Protein AF-A0A965UMW0-F1 (afdb_monomer_lite)

Secondary structure (DSSP, 8-state):
--------TTS---HHHHHHHHHHHH---HHHHHHHHHHHHHHHTTSEEEEEETTEEEEEE--------

Foldseek 3Di:
DDPDDPDDPVPDDPPQLVLLVVVLVVDPDVVVSVVSVVVSVCVVVVQKDWDADPNDIDIDGPDPPPPPD

Structure (mmCIF, N/CA/C/O backbone):
data_AF-A0A965UMW0-F1
#
_entry.id   AF-A0A965UMW0-F1
#
loop_
_atom_site.group_PDB
_atom_site.id
_atom_site.type_symbol
_atom_site.label_atom_id
_atom_site.label_alt_id
_atom_site.label_comp_id
_atom_site.label_asym_id
_atom_site.label_entity_id
_atom_site.label_seq_id
_atom_site.pdbx_PDB_ins_code
_atom_site.Cartn_x
_atom_site.Cartn_y
_atom_site.Cartn_z
_atom_site.occupancy
_atom_site.B_iso_or_equiv
_atom_site.auth_seq_id
_atom_site.auth_comp_id
_atom_site.auth_asym_id
_atom_site.auth_atom_id
_atom_site.pdbx_PDB_model_num
ATOM 1 N N . MET A 1 1 ? -1.468 9.511 -39.725 1.00 42.91 1 MET A N 1
ATOM 2 C CA . MET A 1 1 ? -0.397 9.451 -38.703 1.00 42.91 1 MET A CA 1
ATOM 3 C C . MET A 1 1 ? -1.039 9.684 -37.337 1.00 42.91 1 MET A C 1
ATOM 5 O O . MET A 1 1 ? -1.331 10.824 -37.004 1.00 42.91 1 MET A O 1
ATOM 9 N N . HIS A 1 2 ? -1.368 8.623 -36.592 1.00 42.03 2 HIS A N 1
ATOM 10 C CA . HIS A 1 2 ? -2.020 8.745 -35.282 1.00 42.03 2 HIS A CA 1
ATOM 11 C C . HIS A 1 2 ? -0.984 9.117 -34.214 1.00 42.03 2 HIS A C 1
ATOM 13 O O . HIS A 1 2 ? -0.206 8.275 -33.774 1.00 42.03 2 HIS A O 1
ATOM 19 N N . LYS A 1 3 ? -0.960 10.392 -33.807 1.00 47.00 3 LYS A N 1
ATOM 20 C CA . LYS A 1 3 ? -0.235 10.853 -32.616 1.00 47.00 3 LYS A CA 1
ATOM 21 C C . LYS A 1 3 ? -1.083 10.537 -31.384 1.00 47.00 3 LYS A C 1
ATOM 23 O O . LYS A 1 3 ? -1.749 11.412 -30.839 1.00 47.00 3 LYS A O 1
ATOM 28 N N . SER A 1 4 ? -1.103 9.271 -30.982 1.00 53.16 4 SER A N 1
ATOM 29 C CA . SER A 1 4 ? -1.726 8.884 -29.722 1.00 53.16 4 SER A CA 1
ATOM 30 C C . SER A 1 4 ? -0.861 9.355 -28.554 1.00 53.16 4 SER A C 1
ATOM 32 O O . SER A 1 4 ? 0.268 8.913 -28.372 1.00 53.16 4 SER A O 1
ATOM 34 N N . GLN A 1 5 ? -1.461 10.221 -27.738 1.00 50.47 5 GLN A N 1
ATOM 35 C CA . GLN A 1 5 ? -1.475 10.018 -26.291 1.00 50.47 5 GLN A CA 1
ATOM 36 C C . GLN A 1 5 ? -0.139 10.218 -25.556 1.00 50.47 5 GLN A C 1
ATOM 38 O O . GLN A 1 5 ? 0.216 9.454 -24.665 1.00 50.47 5 GLN A O 1
ATOM 43 N N . PHE A 1 6 ? 0.558 11.323 -25.823 1.00 50.94 6 PHE A N 1
ATOM 44 C CA . PHE A 1 6 ? 1.400 11.917 -24.782 1.00 50.94 6 PHE A CA 1
ATOM 45 C C . PHE A 1 6 ? 0.481 12.656 -23.809 1.00 50.94 6 PHE A C 1
ATOM 47 O O . PHE A 1 6 ? 0.283 13.863 -23.911 1.00 50.94 6 PHE A O 1
ATOM 54 N N . ALA A 1 7 ? -0.156 11.894 -22.918 1.00 52.03 7 ALA A N 1
ATOM 55 C CA . ALA A 1 7 ? -0.874 12.456 -21.789 1.00 52.03 7 ALA A CA 1
ATOM 56 C C . ALA A 1 7 ? 0.116 13.303 -20.981 1.00 52.03 7 ALA A C 1
ATOM 58 O O . ALA A 1 7 ? 1.149 12.815 -20.515 1.00 52.03 7 ALA A O 1
ATOM 59 N N . ASP A 1 8 ? -0.195 14.590 -20.883 1.00 51.62 8 ASP A N 1
ATOM 60 C CA . ASP A 1 8 ? 0.487 15.561 -20.050 1.00 51.62 8 ASP A CA 1
ATOM 61 C C . ASP A 1 8 ? 0.646 14.981 -18.631 1.00 51.62 8 ASP A C 1
ATOM 63 O O . ASP A 1 8 ? -0.330 14.767 -17.907 1.00 51.62 8 ASP A O 1
ATOM 67 N N . ARG A 1 9 ? 1.886 14.644 -18.245 1.00 56.56 9 ARG A N 1
ATOM 68 C CA . ARG A 1 9 ? 2.188 13.965 -16.971 1.00 56.56 9 ARG A CA 1
ATOM 69 C C . ARG A 1 9 ? 1.794 14.790 -15.738 1.00 56.56 9 ARG A C 1
ATOM 71 O O . ARG A 1 9 ? 1.904 14.269 -14.632 1.00 56.56 9 ARG A O 1
ATOM 78 N N . LYS A 1 10 ? 1.350 16.047 -15.884 1.00 56.66 10 LYS A N 1
ATOM 79 C CA . LYS A 1 10 ? 0.927 16.880 -14.749 1.00 56.66 10 LYS A CA 1
ATOM 80 C C . LYS A 1 10 ? -0.473 16.537 -14.236 1.00 56.66 10 LYS A C 1
ATOM 82 O O . LYS A 1 10 ? -0.768 16.879 -13.099 1.00 56.66 10 LYS A O 1
ATOM 87 N N . ASN A 1 11 ? -1.294 15.823 -15.015 1.00 57.56 11 ASN A N 1
ATOM 88 C CA . ASN A 1 11 ? -2.658 15.435 -14.621 1.00 57.56 11 ASN A CA 1
ATOM 89 C C . ASN A 1 11 ? -2.852 13.919 -14.442 1.00 57.56 11 ASN A C 1
ATOM 91 O O . ASN A 1 11 ? -3.987 13.452 -14.340 1.00 57.56 11 ASN A O 1
ATOM 95 N N . LEU A 1 12 ? -1.772 13.126 -14.406 1.00 68.38 12 LEU A N 1
ATOM 96 C CA . LEU A 1 12 ? -1.882 11.687 -14.170 1.00 68.38 12 LEU A CA 1
ATOM 97 C C . LEU A 1 12 ? -2.194 11.429 -12.691 1.00 68.38 12 LEU A C 1
ATOM 99 O O . LEU A 1 12 ? -1.307 11.408 -11.839 1.00 68.38 12 LEU A O 1
ATOM 103 N N . PHE A 1 13 ? -3.475 11.246 -12.391 1.00 77.88 13 PHE A N 1
ATOM 104 C CA . PHE A 1 13 ? -3.926 10.827 -11.074 1.00 77.88 13 PHE A CA 1
ATOM 105 C C . PHE A 1 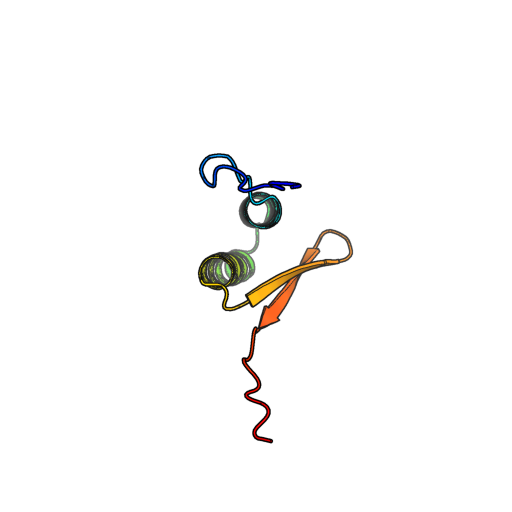13 ? -3.645 9.334 -10.879 1.00 77.88 13 PHE A C 1
ATOM 107 O O . PHE A 1 13 ? -4.312 8.483 -11.470 1.00 77.88 13 PHE A O 1
ATOM 114 N N . ASP A 1 14 ? -2.663 9.007 -10.038 1.00 86.88 14 ASP A N 1
ATOM 115 C CA . ASP A 1 14 ? -2.418 7.623 -9.636 1.00 86.88 14 ASP A CA 1
ATOM 116 C C . ASP A 1 14 ? -3.468 7.187 -8.603 1.00 86.88 14 ASP A C 1
ATOM 118 O O . ASP A 1 14 ? -3.391 7.470 -7.401 1.00 86.88 14 ASP A O 1
ATOM 122 N N . TYR A 1 15 ? -4.483 6.487 -9.106 1.00 89.25 15 TYR A N 1
ATOM 123 C CA . TYR A 1 15 ? -5.575 5.961 -8.300 1.00 89.25 15 TYR A CA 1
ATOM 124 C C . TYR A 1 15 ? -5.102 4.940 -7.251 1.00 89.25 15 TYR A C 1
ATOM 126 O O . TYR A 1 15 ? -5.654 4.890 -6.149 1.00 89.25 15 TYR A O 1
ATOM 134 N N . THR A 1 16 ? -4.066 4.154 -7.553 1.00 91.12 16 THR A N 1
ATOM 135 C CA . THR A 1 16 ? -3.502 3.165 -6.626 1.00 91.12 16 THR A CA 1
ATOM 136 C C . THR A 1 16 ? -2.814 3.863 -5.460 1.00 91.12 16 THR A C 1
ATOM 138 O O . THR A 1 16 ? -3.084 3.518 -4.307 1.00 91.12 16 THR A O 1
ATOM 141 N N . GLU A 1 17 ? -2.001 4.888 -5.738 1.00 93.31 17 GLU A N 1
ATOM 142 C CA . GLU A 1 17 ? -1.363 5.709 -4.705 1.00 93.31 17 GLU A CA 1
ATOM 143 C C . GLU A 1 17 ? -2.415 6.356 -3.794 1.00 93.31 17 GLU A C 1
ATOM 145 O O . GLU A 1 17 ? -2.315 6.290 -2.565 1.00 93.31 17 GLU A O 1
ATOM 150 N N . HIS A 1 18 ? -3.439 6.972 -4.391 1.00 93.56 18 HIS A N 1
ATOM 151 C CA . HIS A 1 18 ? -4.502 7.635 -3.645 1.00 93.56 18 HIS A CA 1
ATOM 152 C C . HIS A 1 18 ? -5.261 6.658 -2.740 1.00 93.56 18 HIS A C 1
ATOM 154 O O . HIS A 1 18 ? -5.425 6.909 -1.544 1.00 93.56 18 HIS A O 1
ATOM 160 N N . ARG A 1 19 ? -5.678 5.509 -3.282 1.00 94.38 19 ARG A N 1
ATOM 161 C CA . ARG A 1 19 ? -6.420 4.498 -2.524 1.00 94.38 19 ARG A CA 1
ATOM 162 C C . ARG A 1 19 ? -5.565 3.895 -1.401 1.00 94.38 19 ARG A C 1
ATOM 164 O O . ARG A 1 19 ? -6.078 3.664 -0.308 1.00 94.38 19 ARG A O 1
ATOM 171 N N . LEU A 1 20 ? -4.261 3.700 -1.622 1.00 94.44 20 LEU A N 1
ATOM 172 C CA . LEU A 1 20 ? -3.347 3.186 -0.597 1.00 94.44 20 LEU A CA 1
ATOM 1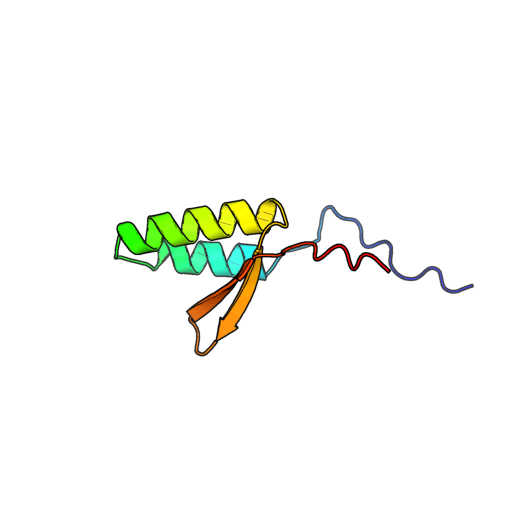73 C C . LEU A 1 20 ? -3.175 4.181 0.562 1.00 94.44 20 LEU A C 1
ATOM 175 O O . LEU A 1 20 ? -3.206 3.771 1.721 1.00 94.44 20 LEU A O 1
ATOM 179 N N . LYS A 1 21 ? -3.094 5.490 0.278 1.00 96.00 21 LYS A N 1
ATOM 180 C CA . LYS A 1 21 ? -3.101 6.538 1.318 1.00 96.00 21 LYS A CA 1
ATOM 181 C C . LYS A 1 21 ? -4.373 6.496 2.163 1.00 96.00 21 LYS A C 1
ATOM 183 O O . LYS A 1 21 ? -4.275 6.517 3.386 1.00 96.00 21 LYS A O 1
ATOM 188 N N . LEU A 1 22 ? -5.544 6.392 1.529 1.00 95.50 22 LEU A N 1
ATOM 189 C CA . LEU A 1 22 ? -6.822 6.292 2.242 1.00 95.50 22 LEU A CA 1
ATOM 190 C C . LEU A 1 22 ? -6.903 5.041 3.123 1.00 95.50 22 LEU A C 1
ATOM 192 O O . LEU A 1 22 ? -7.473 5.082 4.212 1.00 95.50 22 LEU A O 1
ATOM 196 N N . TYR A 1 23 ? -6.344 3.921 2.667 1.00 95.50 23 TYR A N 1
ATOM 197 C CA . TYR A 1 23 ? -6.313 2.692 3.455 1.00 95.50 23 TYR A CA 1
ATOM 198 C C . TYR A 1 23 ? -5.403 2.834 4.687 1.00 95.50 23 TYR A C 1
ATOM 200 O O . TYR A 1 23 ? -5.787 2.448 5.790 1.00 95.50 23 TYR A O 1
ATOM 208 N N . ILE A 1 24 ? -4.237 3.474 4.534 1.00 95.81 24 ILE A N 1
ATOM 209 C CA . ILE A 1 24 ? -3.316 3.786 5.643 1.00 95.81 24 ILE A CA 1
ATOM 210 C C . ILE A 1 24 ? -3.992 4.673 6.694 1.00 95.81 24 ILE A C 1
ATOM 212 O O . ILE A 1 24 ? -3.822 4.431 7.886 1.00 95.81 24 ILE A O 1
ATOM 216 N N . THR A 1 25 ? -4.759 5.690 6.285 1.00 96.12 25 THR A N 1
ATOM 217 C CA . THR A 1 25 ? -5.447 6.580 7.238 1.00 96.12 25 THR A CA 1
ATOM 218 C C . THR A 1 25 ? -6.566 5.881 8.004 1.00 96.12 25 THR A C 1
ATOM 220 O O . THR A 1 25 ? -6.841 6.259 9.136 1.00 96.12 25 THR A O 1
ATOM 223 N N . GLN A 1 26 ? -7.197 4.868 7.406 1.00 95.38 26 GLN A N 1
ATOM 224 C CA . GLN A 1 26 ? -8.255 4.068 8.036 1.00 95.38 26 GLN A CA 1
ATOM 225 C C . GLN A 1 26 ? -7.712 2.919 8.904 1.00 95.38 26 GLN A C 1
ATOM 227 O O . GLN A 1 26 ? -8.459 2.334 9.684 1.00 95.38 26 GLN A O 1
ATOM 232 N N . THR A 1 27 ? -6.427 2.580 8.777 1.00 95.50 27 THR A N 1
ATOM 233 C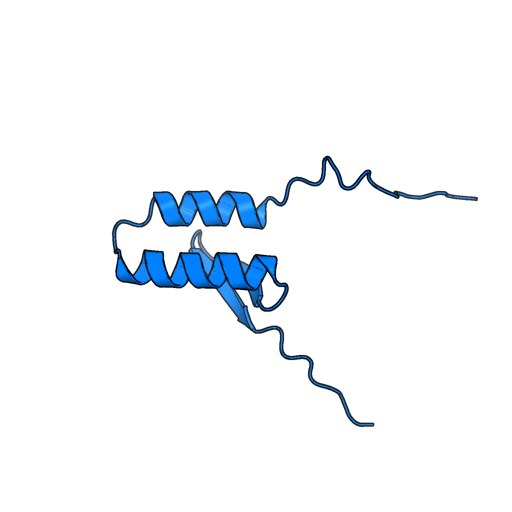 CA . THR A 1 27 ? -5.800 1.501 9.549 1.00 95.50 27 THR A CA 1
ATOM 234 C C . THR A 1 27 ? -5.512 1.983 10.973 1.00 95.50 27 THR A C 1
ATOM 236 O O . THR A 1 27 ? -4.768 2.946 11.162 1.00 95.50 27 THR A O 1
ATOM 239 N N . GLN A 1 28 ? -6.099 1.307 11.965 1.00 94.75 28 GLN A N 1
ATOM 240 C CA . GLN A 1 28 ? -5.915 1.614 13.390 1.00 94.75 28 GLN A CA 1
ATOM 241 C C . GLN A 1 28 ? -4.663 0.963 13.988 1.00 94.75 28 GLN A C 1
ATOM 243 O O . GLN A 1 28 ? -4.074 1.511 14.913 1.00 94.75 28 GLN A O 1
ATOM 248 N N . ASP A 1 29 ? -4.252 -0.191 13.459 1.00 96.06 29 ASP A N 1
ATOM 249 C CA . ASP A 1 29 ? -3.054 -0.887 13.915 1.00 96.06 29 ASP A CA 1
ATOM 250 C C . ASP A 1 29 ? -1.788 -0.161 13.432 1.00 96.06 29 ASP A C 1
ATOM 252 O O . ASP A 1 29 ? -1.520 -0.057 12.231 1.00 96.06 29 ASP A O 1
ATOM 256 N N . GLU A 1 30 ? -1.007 0.376 14.369 1.00 94.94 30 GLU A N 1
ATOM 257 C CA . GLU A 1 30 ? 0.154 1.212 14.046 1.00 94.94 30 GLU A CA 1
ATOM 258 C C . GLU A 1 30 ? 1.291 0.417 13.381 1.00 94.94 30 GLU A C 1
ATOM 260 O O . GLU A 1 30 ? 2.015 0.967 12.545 1.00 94.94 30 GLU A O 1
ATOM 265 N N . GLN A 1 31 ? 1.417 -0.884 13.666 1.00 95.38 31 GLN A N 1
ATOM 266 C CA . GLN A 1 31 ? 2.416 -1.743 13.028 1.00 95.38 31 GLN A CA 1
ATOM 267 C C . GLN A 1 31 ? 2.065 -1.987 11.554 1.00 95.38 31 GLN A C 1
ATOM 269 O O . GLN A 1 31 ? 2.884 -1.743 10.664 1.00 95.38 31 GLN A O 1
ATOM 274 N N . GLN A 1 32 ? 0.825 -2.377 11.272 1.00 94.81 32 GLN A N 1
ATOM 275 C CA . GLN A 1 32 ? 0.292 -2.540 9.925 1.00 94.81 32 GLN A CA 1
ATOM 276 C C . GLN A 1 32 ? 0.387 -1.229 9.141 1.00 94.81 32 GLN A C 1
ATOM 278 O O . GLN A 1 32 ? 0.783 -1.218 7.974 1.00 94.81 32 GLN A O 1
ATOM 283 N N . LYS A 1 33 ? 0.077 -0.100 9.779 1.00 96.06 33 LYS A N 1
ATOM 284 C CA . LYS A 1 33 ? 0.195 1.233 9.183 1.00 96.06 33 LYS A CA 1
ATOM 285 C C . LYS A 1 33 ? 1.638 1.573 8.810 1.00 96.06 33 LYS A C 1
ATOM 287 O O . LYS A 1 33 ? 1.860 2.153 7.746 1.00 96.06 33 LYS A O 1
ATOM 292 N N . ALA A 1 34 ? 2.619 1.202 9.635 1.00 97.06 34 ALA A N 1
ATOM 293 C CA . ALA A 1 34 ? 4.035 1.363 9.313 1.00 97.06 34 ALA A CA 1
ATOM 294 C C . ALA A 1 34 ? 4.435 0.524 8.088 1.00 97.06 34 ALA A C 1
ATOM 296 O O . ALA A 1 34 ? 5.047 1.058 7.159 1.00 97.06 34 ALA A O 1
ATOM 297 N N . THR A 1 35 ? 4.008 -0.741 8.023 1.00 96.12 35 THR A N 1
ATOM 298 C CA . THR A 1 35 ? 4.233 -1.606 6.853 1.00 96.12 35 THR A CA 1
ATOM 299 C C . THR A 1 35 ? 3.600 -1.021 5.590 1.00 96.12 35 THR A C 1
ATOM 301 O O . THR A 1 35 ? 4.256 -0.910 4.559 1.00 96.12 35 THR A O 1
ATOM 304 N N . LEU A 1 36 ? 2.348 -0.564 5.653 1.00 96.31 36 LEU A N 1
ATOM 305 C CA . LEU A 1 36 ? 1.663 0.030 4.502 1.00 96.31 36 LEU A CA 1
ATOM 306 C C . LEU A 1 36 ? 2.328 1.335 4.028 1.00 96.31 36 LEU A C 1
ATOM 308 O O . LEU A 1 36 ? 2.370 1.602 2.827 1.00 96.31 36 LEU A O 1
ATOM 312 N N . LYS A 1 37 ? 2.886 2.140 4.944 1.00 96.62 37 L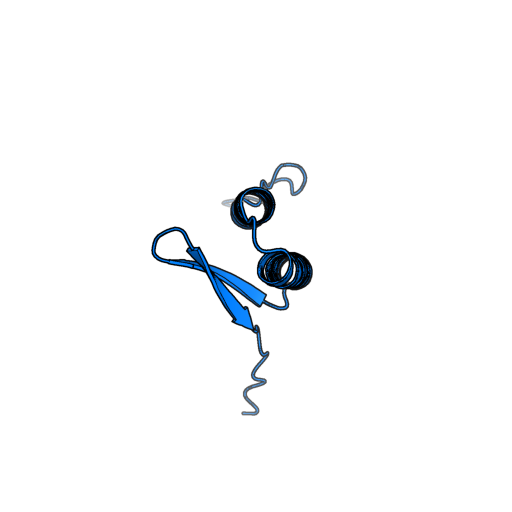YS A N 1
ATOM 313 C CA . LYS A 1 37 ? 3.695 3.321 4.591 1.00 96.62 37 LYS A CA 1
ATOM 314 C C . LYS A 1 37 ? 4.977 2.933 3.850 1.00 96.62 37 LYS A C 1
ATOM 316 O O . LYS A 1 37 ? 5.342 3.624 2.899 1.00 96.62 37 LYS A O 1
ATOM 321 N N . GLN A 1 38 ? 5.639 1.845 4.249 1.00 96.69 38 GLN A N 1
ATOM 322 C CA . GLN A 1 38 ? 6.797 1.315 3.520 1.00 96.69 38 GLN A CA 1
ATOM 323 C C . GLN A 1 38 ? 6.395 0.858 2.114 1.00 96.69 38 GLN A C 1
ATOM 325 O O . GLN A 1 38 ? 6.993 1.313 1.144 1.00 96.69 38 GLN A O 1
ATOM 330 N N . VAL A 1 39 ? 5.308 0.091 1.987 1.00 96.06 39 VAL A N 1
ATOM 331 C CA . VAL A 1 39 ? 4.770 -0.352 0.686 1.00 96.06 39 VAL A CA 1
ATOM 332 C C . VAL A 1 39 ? 4.442 0.833 -0.223 1.00 96.06 39 VAL A C 1
ATOM 334 O O . VAL A 1 39 ? 4.781 0.817 -1.402 1.00 96.06 39 VAL A O 1
ATOM 337 N N . LEU A 1 40 ? 3.828 1.895 0.309 1.00 95.88 40 LEU A N 1
ATOM 338 C CA . LEU A 1 40 ? 3.549 3.117 -0.449 1.00 95.88 40 LEU A CA 1
ATOM 339 C C . LEU A 1 40 ? 4.835 3.782 -0.963 1.00 95.88 40 LEU A C 1
ATOM 341 O O . LEU A 1 40 ? 4.874 4.261 -2.096 1.00 95.88 40 LEU A O 1
ATOM 345 N N . ASN A 1 41 ? 5.882 3.832 -0.140 1.00 96.31 41 ASN A N 1
ATOM 346 C CA . ASN A 1 41 ? 7.176 4.382 -0.534 1.00 96.31 41 ASN A CA 1
ATOM 347 C C . ASN A 1 41 ? 7.856 3.526 -1.612 1.00 96.31 41 ASN A C 1
ATOM 349 O O . ASN A 1 41 ? 8.385 4.062 -2.582 1.00 96.31 41 ASN A O 1
ATOM 353 N N . ASP A 1 42 ? 7.802 2.205 -1.474 1.00 95.00 42 ASP A N 1
ATOM 354 C CA . ASP A 1 42 ? 8.388 1.279 -2.440 1.00 95.00 42 ASP A CA 1
ATOM 355 C C . ASP A 1 42 ? 7.617 1.288 -3.765 1.00 95.00 42 ASP A C 1
ATOM 357 O O . ASP A 1 42 ? 8.225 1.225 -4.834 1.00 95.00 42 ASP A O 1
ATOM 361 N N . TYR A 1 43 ? 6.293 1.467 -3.718 1.00 94.19 43 TYR A N 1
ATOM 362 C CA . TYR A 1 43 ? 5.445 1.620 -4.901 1.00 94.19 43 TYR A CA 1
ATOM 363 C C . TYR A 1 43 ? 5.839 2.876 -5.684 1.00 94.19 43 TYR A C 1
ATOM 365 O O . TYR A 1 43 ? 6.077 2.811 -6.887 1.00 94.19 43 TYR A O 1
ATOM 373 N N . LYS A 1 44 ? 6.031 4.006 -4.989 1.00 91.56 44 LYS A N 1
ATOM 374 C CA . LYS A 1 44 ? 6.512 5.264 -5.592 1.00 91.56 44 LYS A CA 1
ATOM 375 C C . LYS A 1 44 ? 7.889 5.145 -6.236 1.00 91.56 44 LYS A C 1
ATOM 377 O O . LYS A 1 44 ? 8.187 5.863 -7.186 1.00 91.56 44 LYS A O 1
ATOM 382 N N . LYS A 1 45 ? 8.731 4.252 -5.715 1.00 92.12 45 LYS A N 1
ATOM 383 C CA . LYS A 1 45 ? 10.054 3.942 -6.270 1.00 92.12 45 LYS A CA 1
ATOM 384 C C . LYS A 1 45 ? 10.001 2.908 -7.402 1.00 92.12 45 LYS A C 1
ATOM 386 O O . LYS A 1 45 ? 11.041 2.608 -7.981 1.00 92.12 45 LYS A O 1
ATOM 391 N N . GLY A 1 46 ? 8.825 2.352 -7.707 1.00 90.50 46 GLY A N 1
ATOM 392 C CA . GLY A 1 46 ? 8.652 1.285 -8.694 1.00 90.50 46 GLY A CA 1
ATOM 393 C C . GLY A 1 46 ? 9.241 -0.062 -8.262 1.00 90.50 46 GLY A C 1
ATOM 394 O O . GLY A 1 46 ? 9.522 -0.901 -9.114 1.00 90.50 46 GLY A O 1
ATOM 395 N N . LEU A 1 47 ? 9.467 -0.263 -6.959 1.00 92.81 47 LEU A N 1
ATOM 396 C CA . LEU A 1 47 ? 10.050 -1.486 -6.395 1.00 92.81 47 LEU A CA 1
ATOM 397 C C . LEU A 1 47 ? 8.998 -2.549 -6.080 1.00 92.81 47 LEU A C 1
ATOM 399 O O . LEU A 1 47 ? 9.325 -3.731 -6.003 1.00 92.81 47 LEU A O 1
ATOM 403 N N . VAL A 1 48 ? 7.742 -2.144 -5.897 1.00 94.12 48 VAL A N 1
ATOM 404 C CA . VAL A 1 48 ? 6.617 -3.055 -5.672 1.00 94.12 48 VAL A CA 1
ATOM 405 C C . VAL A 1 48 ? 5.463 -2.706 -6.596 1.00 94.12 48 VAL A C 1
ATOM 407 O O . VAL A 1 48 ? 5.209 -1.536 -6.884 1.00 94.12 48 VAL A O 1
ATOM 410 N N . ALA A 1 49 ? 4.737 -3.730 -7.030 1.00 93.50 49 ALA A N 1
ATOM 411 C CA . ALA A 1 49 ? 3.448 -3.573 -7.684 1.00 93.50 49 ALA A CA 1
ATOM 412 C C . ALA A 1 49 ? 2.344 -3.832 -6.656 1.00 93.50 49 ALA A C 1
ATOM 414 O O . ALA A 1 49 ? 2.374 -4.841 -5.950 1.00 93.50 49 ALA A O 1
ATOM 415 N N . VAL A 1 50 ? 1.375 -2.919 -6.568 1.00 95.00 50 VAL A N 1
ATOM 416 C CA . VAL A 1 50 ? 0.250 -3.008 -5.629 1.00 95.00 50 VAL A CA 1
ATOM 417 C C . VAL A 1 50 ? -1.024 -3.345 -6.397 1.00 95.00 50 VAL A C 1
ATOM 419 O O . VAL A 1 50 ? -1.366 -2.691 -7.379 1.00 95.00 50 VAL A O 1
ATOM 422 N N . ALA A 1 51 ? -1.749 -4.346 -5.914 1.00 93.81 51 ALA A N 1
ATOM 423 C CA . ALA A 1 51 ? -3.075 -4.730 -6.368 1.00 93.81 51 ALA A CA 1
ATOM 424 C C . ALA A 1 51 ? -4.059 -4.748 -5.186 1.00 93.81 51 ALA A C 1
ATOM 426 O O . ALA A 1 51 ? -3.685 -4.585 -4.025 1.00 93.81 51 ALA A O 1
ATOM 427 N N . TRP A 1 52 ? -5.344 -4.935 -5.479 1.00 93.31 52 TRP A N 1
ATOM 428 C CA . TRP A 1 52 ? -6.407 -4.930 -4.474 1.00 93.31 52 TRP A CA 1
ATOM 429 C C . TRP A 1 52 ? -7.190 -6.234 -4.541 1.00 93.31 52 TRP A C 1
ATOM 431 O O . TRP A 1 52 ? -7.727 -6.581 -5.591 1.00 93.31 52 TRP A O 1
ATOM 441 N N . LYS A 1 53 ? -7.286 -6.942 -3.414 1.00 92.69 53 LYS A N 1
ATOM 442 C CA . LYS A 1 53 ? -8.031 -8.198 -3.290 1.00 92.69 53 LYS A CA 1
ATOM 443 C C . LYS A 1 53 ? -8.980 -8.107 -2.103 1.00 92.69 53 LYS A C 1
ATOM 445 O O . LYS A 1 53 ? -8.544 -7.848 -0.987 1.00 92.69 53 LYS A O 1
ATOM 450 N N . ALA A 1 54 ? -10.278 -8.307 -2.346 1.00 92.38 54 ALA A N 1
ATOM 451 C CA . ALA A 1 54 ? -11.324 -8.233 -1.317 1.00 92.38 54 ALA A CA 1
ATOM 452 C C . ALA A 1 54 ? -11.243 -6.952 -0.451 1.00 92.38 54 ALA A C 1
ATOM 454 O O . ALA A 1 54 ? -11.323 -7.004 0.773 1.00 92.38 54 ALA A O 1
ATOM 455 N N . GLY A 1 55 ? -11.003 -5.799 -1.090 1.00 89.62 55 GLY A N 1
ATOM 456 C CA . GLY A 1 55 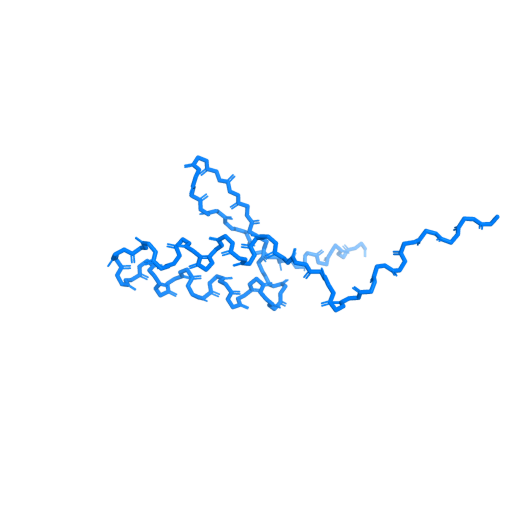? -10.883 -4.501 -0.411 1.00 89.62 55 GLY A CA 1
ATOM 457 C C . GLY A 1 55 ? -9.575 -4.276 0.359 1.00 89.62 55 GLY A C 1
ATOM 458 O O . GLY A 1 55 ? -9.388 -3.199 0.916 1.00 89.62 55 GLY A O 1
ATOM 459 N N . LYS A 1 56 ? -8.654 -5.247 0.371 1.00 91.81 56 LYS A N 1
ATOM 460 C CA . LYS A 1 56 ? -7.343 -5.139 1.022 1.00 91.81 56 LYS A CA 1
ATOM 461 C C . LYS A 1 56 ? -6.230 -4.959 -0.014 1.00 91.81 56 LYS A C 1
ATOM 463 O O . LYS A 1 56 ? -6.309 -5.561 -1.092 1.00 91.81 56 LYS A O 1
ATOM 468 N N . PRO A 1 57 ? -5.194 -4.159 0.285 1.00 94.94 57 PRO A N 1
ATOM 469 C CA . PRO A 1 57 ? -4.027 -4.070 -0.576 1.00 94.94 57 PRO A CA 1
ATOM 470 C C . PRO A 1 57 ? -3.219 -5.370 -0.491 1.00 94.94 57 PRO A C 1
ATOM 472 O O . PRO A 1 57 ? -2.984 -5.903 0.592 1.00 94.94 57 PRO A O 1
ATOM 475 N N . VAL A 1 58 ? -2.789 -5.865 -1.645 1.00 94.81 58 VAL A N 1
ATOM 476 C CA . VAL A 1 58 ? -1.808 -6.945 -1.794 1.00 94.81 58 VAL A CA 1
ATOM 477 C C . VAL A 1 58 ? -0.679 -6.428 -2.674 1.00 94.81 58 VAL A C 1
ATOM 479 O O . VAL A 1 58 ? -0.924 -5.635 -3.581 1.00 94.81 58 VAL A O 1
ATOM 482 N N . TRP A 1 59 ? 0.559 -6.830 -2.419 1.00 94.94 59 TRP A N 1
ATOM 483 C CA . TRP A 1 59 ? 1.703 -6.337 -3.183 1.00 94.94 59 TRP A CA 1
ATOM 484 C C . TRP A 1 59 ? 2.714 -7.438 -3.450 1.00 94.94 59 TRP A C 1
ATOM 486 O O . TRP A 1 59 ? 2.823 -8.401 -2.691 1.00 94.94 59 TRP A O 1
ATOM 496 N N . ILE A 1 60 ? 3.442 -7.275 -4.549 1.00 93.69 60 ILE A N 1
ATOM 497 C CA . ILE A 1 60 ? 4.558 -8.134 -4.933 1.00 93.69 60 ILE A CA 1
ATOM 498 C C . ILE A 1 60 ? 5.792 -7.276 -5.184 1.00 93.69 60 ILE A C 1
ATOM 500 O O . ILE A 1 60 ? 5.688 -6.157 -5.694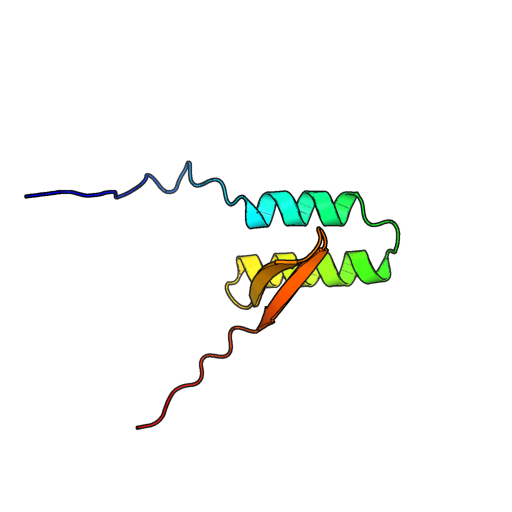 1.00 93.69 60 ILE A O 1
ATOM 504 N N . ASN A 1 61 ? 6.960 -7.810 -4.841 1.00 92.12 61 ASN A N 1
ATOM 505 C CA . ASN A 1 61 ? 8.225 -7.163 -5.154 1.00 92.12 61 ASN A CA 1
ATOM 506 C C . ASN A 1 61 ? 8.501 -7.299 -6.649 1.00 92.12 61 ASN A C 1
ATOM 508 O O . ASN A 1 61 ? 8.396 -8.385 -7.216 1.00 92.12 61 ASN A O 1
ATOM 512 N N . VAL A 1 62 ? 8.881 -6.193 -7.278 1.00 87.25 62 VAL A N 1
ATOM 513 C CA . VAL A 1 62 ? 9.337 -6.180 -8.663 1.00 87.25 62 VAL A CA 1
ATOM 514 C C . VAL A 1 62 ? 10.797 -6.622 -8.662 1.00 87.25 62 VAL A C 1
ATOM 516 O O . VAL A 1 62 ? 11.721 -5.813 -8.595 1.00 87.25 62 VAL A O 1
ATOM 519 N N . THR A 1 63 ? 11.025 -7.931 -8.701 1.00 79.88 63 THR A N 1
ATOM 520 C CA . THR A 1 63 ? 12.350 -8.479 -8.988 1.00 79.88 63 THR A CA 1
ATOM 521 C C . THR A 1 63 ? 12.578 -8.408 -10.491 1.00 79.88 63 THR A C 1
ATOM 523 O O . THR A 1 63 ? 11.848 -9.018 -11.269 1.00 79.88 63 THR A O 1
ATOM 526 N N . LYS A 1 64 ? 13.596 -7.658 -10.927 1.00 65.19 64 LYS A N 1
ATOM 527 C CA . LYS A 1 64 ? 14.113 -7.803 -12.291 1.00 65.19 64 LYS A CA 1
ATOM 528 C C . LYS A 1 64 ? 14.812 -9.157 -12.359 1.00 65.19 64 LYS A C 1
ATOM 530 O O . LYS A 1 64 ? 16.001 -9.248 -12.066 1.00 65.19 64 LYS A O 1
ATOM 535 N N . GLU A 1 65 ? 14.080 -10.213 -12.691 1.00 60.69 65 GLU A N 1
ATOM 536 C CA . GLU A 1 65 ? 14.718 -11.434 -13.167 1.00 60.69 65 GLU A CA 1
ATOM 537 C C . GLU A 1 65 ? 15.368 -11.086 -14.508 1.00 60.69 65 GLU A C 1
ATOM 539 O O . GLU A 1 65 ? 14.719 -11.001 -15.548 1.00 60.69 65 GLU A O 1
ATOM 544 N N . THR A 1 66 ? 16.665 -10.774 -14.468 1.00 52.12 66 THR A N 1
ATOM 545 C CA . THR A 1 66 ? 17.504 -10.786 -15.662 1.00 52.12 66 THR A CA 1
ATOM 546 C C . THR A 1 66 ? 17.536 -12.234 -16.123 1.00 52.12 66 THR A C 1
ATOM 548 O O . THR A 1 66 ? 18.344 -13.019 -15.626 1.00 52.12 66 THR A O 1
ATOM 551 N N . THR A 1 67 ? 16.644 -12.602 -17.042 1.00 50.34 67 THR A N 1
ATOM 552 C CA . THR A 1 67 ? 16.780 -13.820 -17.836 1.00 50.34 67 THR A CA 1
ATOM 553 C C . THR A 1 67 ? 18.120 -13.720 -18.559 1.00 50.34 67 THR A C 1
ATOM 555 O O . THR A 1 67 ? 18.243 -13.043 -19.577 1.00 50.34 67 THR A O 1
ATOM 558 N N . ARG A 1 68 ? 19.163 -14.315 -17.973 1.00 48.97 68 ARG A N 1
ATOM 559 C CA . ARG A 1 68 ? 20.418 -14.595 -18.667 1.00 48.97 68 ARG A CA 1
ATOM 560 C C . ARG A 1 68 ? 20.102 -15.705 -19.665 1.00 48.97 68 ARG A C 1
ATOM 562 O O . ARG A 1 68 ? 20.039 -16.868 -19.274 1.00 48.97 68 ARG A O 1
ATOM 569 N N . GLY A 1 69 ? 19.784 -15.302 -20.892 1.00 45.62 69 GLY A N 1
ATOM 570 C CA . GLY A 1 69 ? 19.894 -16.161 -22.070 1.00 45.62 69 GLY A CA 1
ATOM 571 C C . GLY A 1 69 ? 21.347 -16.310 -22.489 1.00 45.62 69 GLY A C 1
ATOM 572 O O . GLY A 1 69 ? 22.145 -15.400 -22.156 1.00 45.62 69 GLY A O 1
#

pLDDT: mean 82.84, std 18.41, range [42.03, 97.06]

Sequence (69 aa):
MHKSQFADRKNLFDYTEHRLKLYITQTQDEQQKATLKQVLNDYKKGLVAVAWKAGKPVWINVTKETTRG

Radius of gyration: 15.74 Å; chains: 1; bounding box: 32×33×53 Å